Protein AF-A0A9D9CSG8-F1 (afdb_monomer)

Structure (mmCIF, N/CA/C/O backbone):
data_AF-A0A9D9CSG8-F1
#
_entry.id   AF-A0A9D9CSG8-F1
#
loop_
_atom_site.group_PDB
_atom_site.id
_atom_site.type_symbol
_atom_site.label_atom_id
_atom_site.label_alt_id
_atom_site.label_comp_id
_atom_site.label_asym_id
_atom_site.label_entity_id
_atom_site.label_seq_id
_atom_site.pdbx_PDB_ins_code
_atom_site.Cartn_x
_atom_site.Cartn_y
_atom_site.Cartn_z
_atom_site.occupancy
_atom_site.B_iso_or_equiv
_atom_site.auth_seq_id
_atom_site.auth_comp_id
_atom_site.auth_asym_id
_atom_site.auth_atom_id
_atom_site.pdbx_PDB_model_num
ATOM 1 N N . MET A 1 1 ? 25.523 4.604 -28.779 1.00 65.81 1 MET A N 1
ATOM 2 C CA . MET A 1 1 ? 24.764 3.935 -27.704 1.00 65.81 1 MET A CA 1
ATOM 3 C C . MET A 1 1 ? 23.503 3.393 -28.341 1.00 65.81 1 MET A C 1
ATOM 5 O O . MET A 1 1 ? 22.864 4.147 -29.063 1.00 65.81 1 MET A O 1
ATOM 9 N N . GLU A 1 2 ? 23.207 2.108 -28.175 1.00 83.31 2 GLU A N 1
ATOM 10 C CA . GLU A 1 2 ? 21.957 1.540 -28.688 1.00 83.31 2 GLU A CA 1
ATOM 11 C C . GLU A 1 2 ? 20.793 1.994 -27.790 1.00 83.31 2 GLU A C 1
ATOM 13 O O . GLU A 1 2 ? 20.916 2.007 -26.557 1.00 83.31 2 GLU A O 1
ATOM 18 N N . ILE A 1 3 ? 19.709 2.460 -28.412 1.00 90.00 3 ILE A N 1
ATOM 19 C CA . ILE A 1 3 ? 18.528 3.003 -27.732 1.00 90.00 3 ILE A CA 1
ATOM 20 C C . ILE A 1 3 ? 17.426 1.951 -27.814 1.00 90.00 3 ILE A C 1
ATOM 22 O O . ILE A 1 3 ? 17.096 1.484 -28.901 1.00 90.00 3 ILE A O 1
ATOM 26 N N . TYR A 1 4 ? 16.847 1.614 -26.667 1.00 94.94 4 TYR A N 1
ATOM 27 C CA . TYR A 1 4 ? 15.753 0.659 -26.525 1.00 94.94 4 TYR A CA 1
ATOM 28 C C . TYR A 1 4 ? 14.528 1.413 -25.998 1.00 94.94 4 TYR A C 1
ATOM 30 O O . TYR A 1 4 ? 14.290 1.430 -24.786 1.00 94.94 4 TYR A O 1
ATOM 38 N N . PRO A 1 5 ? 13.793 2.123 -26.872 1.00 94.12 5 PRO A N 1
ATOM 39 C CA . PRO A 1 5 ? 12.653 2.917 -26.440 1.00 94.12 5 PRO A CA 1
ATOM 40 C C . PRO A 1 5 ? 11.574 2.029 -25.812 1.00 94.12 5 PRO A C 1
ATOM 42 O O . PRO A 1 5 ? 11.494 0.826 -26.072 1.00 94.12 5 PRO A O 1
ATOM 45 N N . LEU A 1 6 ? 10.739 2.640 -24.973 1.00 95.38 6 LEU A N 1
ATOM 46 C CA . LEU A 1 6 ? 9.557 1.980 -24.438 1.00 95.38 6 LEU A CA 1
ATOM 47 C C . LEU A 1 6 ? 8.586 1.649 -25.579 1.00 95.38 6 LEU A C 1
ATOM 49 O O . LEU A 1 6 ? 8.163 2.540 -26.312 1.00 95.38 6 LEU A O 1
ATOM 53 N N . ASP A 1 7 ? 8.205 0.383 -25.670 1.00 95.31 7 ASP A N 1
ATOM 54 C CA . ASP A 1 7 ? 7.146 -0.122 -26.530 1.00 95.31 7 ASP A CA 1
ATOM 55 C C . ASP A 1 7 ? 5.960 -0.522 -25.647 1.00 95.31 7 ASP A C 1
ATOM 57 O O . ASP A 1 7 ? 6.018 -1.504 -24.908 1.00 95.31 7 ASP A O 1
ATOM 61 N N . SER A 1 8 ? 4.877 0.253 -25.699 1.00 92.94 8 SER A N 1
ATOM 62 C CA . SER A 1 8 ? 3.701 0.008 -24.864 1.00 92.94 8 SER A CA 1
ATOM 63 C C . SER A 1 8 ? 2.933 -1.259 -25.236 1.00 92.94 8 SER A C 1
ATOM 65 O O . SER A 1 8 ? 2.087 -1.676 -24.450 1.00 92.94 8 SER A O 1
ATOM 67 N N . GLU A 1 9 ? 3.177 -1.856 -26.406 1.00 93.38 9 GLU A N 1
ATOM 68 C CA . GLU A 1 9 ? 2.514 -3.085 -26.865 1.00 93.38 9 GLU A CA 1
ATOM 69 C C . GLU A 1 9 ? 3.319 -4.347 -26.518 1.00 93.38 9 GLU A C 1
ATOM 71 O O . GLU A 1 9 ? 2.770 -5.451 -26.489 1.00 93.38 9 GLU A O 1
ATOM 76 N N . LYS A 1 10 ? 4.607 -4.192 -26.191 1.00 96.12 10 LYS A N 1
ATOM 77 C CA . LYS A 1 10 ? 5.493 -5.291 -25.808 1.00 96.12 10 LYS A CA 1
ATOM 78 C C . LYS A 1 10 ? 5.303 -5.700 -24.347 1.00 96.12 10 LYS A C 1
ATOM 80 O O . LYS A 1 10 ? 5.313 -4.871 -23.440 1.00 96.12 10 LYS A O 1
ATOM 85 N N . ILE A 1 11 ? 5.265 -7.012 -24.107 1.00 97.56 11 ILE A N 1
ATOM 86 C CA . ILE A 1 11 ? 5.456 -7.595 -22.773 1.00 97.56 11 ILE A CA 1
ATOM 87 C C . ILE A 1 11 ? 6.960 -7.731 -22.514 1.00 97.56 11 ILE A C 1
ATOM 89 O O . ILE A 1 11 ? 7.649 -8.462 -23.225 1.00 97.56 11 ILE A O 1
ATOM 93 N N . TYR A 1 12 ? 7.463 -7.019 -21.508 1.00 97.94 12 TYR A N 1
ATOM 94 C CA . TYR A 1 12 ? 8.873 -7.031 -21.127 1.00 97.94 12 TYR A CA 1
ATOM 95 C C . TYR A 1 12 ? 9.205 -8.142 -20.119 1.00 97.94 12 TYR A C 1
ATOM 97 O O . TYR A 1 12 ? 8.520 -8.317 -19.107 1.00 97.94 12 TYR A O 1
ATOM 105 N N . PHE A 1 13 ? 10.321 -8.825 -20.358 1.00 98.06 13 PHE A N 1
ATOM 106 C CA . PHE A 1 13 ? 10.911 -9.869 -19.521 1.00 98.06 13 PHE A CA 1
ATOM 107 C C . PHE A 1 13 ? 12.195 -9.384 -18.838 1.00 98.06 13 PHE A C 1
ATOM 109 O O . PHE A 1 13 ? 12.720 -8.305 -19.116 1.00 98.06 13 PHE A O 1
ATOM 116 N N . SER A 1 14 ? 12.745 -10.202 -17.941 1.00 96.00 14 SER A N 1
ATOM 117 C CA . SER A 1 14 ? 13.889 -9.848 -17.089 1.00 96.00 14 SER A CA 1
ATOM 118 C C . SER A 1 14 ? 15.120 -9.322 -17.836 1.00 96.00 14 SER A C 1
ATOM 120 O O . SER A 1 14 ? 15.834 -8.439 -17.338 1.00 96.00 14 SER A O 1
ATOM 122 N N . SER A 1 15 ? 15.398 -9.909 -19.002 1.00 96.88 15 SER A N 1
ATOM 123 C CA . SER A 1 15 ? 16.569 -9.631 -19.835 1.00 96.88 15 SER A CA 1
ATOM 124 C C . SER A 1 15 ? 16.344 -8.547 -20.883 1.00 96.88 15 SER A C 1
ATOM 126 O O . SER A 1 15 ? 17.313 -8.155 -21.531 1.00 96.88 15 SER A O 1
ATOM 128 N N . ASP A 1 16 ? 15.106 -8.083 -21.065 1.00 97.56 16 ASP A N 1
ATOM 129 C CA . ASP A 1 16 ? 14.811 -7.035 -22.033 1.00 97.56 16 ASP A CA 1
ATOM 130 C C . ASP A 1 16 ? 15.479 -5.721 -21.639 1.00 97.56 16 ASP A C 1
ATOM 132 O O . ASP A 1 16 ? 15.561 -5.372 -20.460 1.00 97.56 16 ASP A O 1
ATOM 136 N N . MET A 1 17 ? 15.945 -4.988 -22.645 1.00 97.50 17 MET A N 1
ATOM 137 C CA . MET A 1 17 ? 16.536 -3.668 -22.472 1.00 97.50 17 MET A CA 1
ATOM 138 C C . MET A 1 17 ? 15.454 -2.593 -22.523 1.00 97.50 17 MET A C 1
ATOM 140 O O . MET A 1 17 ? 14.528 -2.666 -23.332 1.00 97.50 17 MET A O 1
ATOM 144 N N . LEU A 1 18 ? 15.599 -1.580 -21.675 1.00 97.25 18 LEU A N 1
ATOM 145 C CA . LEU A 1 18 ? 14.735 -0.409 -21.651 1.00 97.25 18 LEU A CA 1
ATOM 146 C C . LEU A 1 18 ? 15.585 0.839 -21.422 1.00 97.25 18 LEU A C 1
ATOM 148 O O . LEU A 1 18 ? 16.416 0.874 -20.508 1.00 97.25 18 LEU A O 1
ATOM 152 N N . THR A 1 19 ? 15.362 1.861 -22.242 1.00 96.75 19 THR A N 1
ATOM 153 C CA . THR A 1 19 ? 15.977 3.179 -22.105 1.00 96.75 19 THR A CA 1
ATOM 154 C C . THR A 1 19 ? 15.021 4.130 -21.399 1.00 96.75 19 THR A C 1
ATOM 156 O O . THR A 1 19 ? 13.906 4.340 -21.873 1.00 96.75 19 THR A O 1
ATOM 159 N N . LEU A 1 20 ? 15.456 4.723 -20.284 1.00 95.38 20 LEU A N 1
ATOM 160 C CA . LEU A 1 20 ? 14.708 5.747 -19.549 1.00 95.38 20 LEU A CA 1
ATOM 161 C C . LEU A 1 20 ? 15.603 6.948 -19.242 1.00 95.38 20 LEU A C 1
ATOM 163 O O . LEU A 1 20 ? 16.789 6.794 -18.943 1.00 95.38 20 LEU A O 1
ATOM 167 N N . ASP A 1 21 ? 15.009 8.139 -19.251 1.00 93.25 21 ASP A N 1
ATOM 168 C CA . ASP A 1 21 ? 15.693 9.371 -18.854 1.00 93.25 21 ASP A CA 1
ATOM 169 C C . ASP A 1 21 ? 15.843 9.455 -17.340 1.00 93.25 21 ASP A C 1
ATOM 171 O O . ASP A 1 21 ? 14.866 9.282 -16.610 1.00 93.25 21 ASP A O 1
ATOM 175 N N . THR A 1 22 ? 17.052 9.742 -16.872 1.00 89.62 22 THR A N 1
ATOM 176 C CA . THR A 1 22 ? 17.403 9.921 -15.458 1.00 89.62 22 THR A CA 1
ATOM 177 C C . THR A 1 22 ? 18.067 11.282 -15.241 1.00 89.62 22 THR A C 1
ATOM 179 O O . THR A 1 22 ? 18.313 12.013 -16.198 1.00 89.62 22 THR A O 1
ATOM 182 N N . GLU A 1 23 ? 18.394 11.619 -13.992 1.00 88.31 23 GLU A N 1
ATOM 183 C CA . GLU A 1 23 ? 19.151 12.840 -13.668 1.00 88.31 23 GLU A CA 1
ATOM 184 C C . GLU A 1 23 ? 20.538 12.881 -14.338 1.00 88.31 23 GLU A C 1
ATOM 186 O O . GLU A 1 23 ? 21.048 13.955 -14.643 1.00 88.31 23 GLU A O 1
ATOM 191 N N . GLU A 1 24 ? 21.120 11.715 -14.634 1.00 87.81 24 GLU A N 1
ATOM 192 C CA . GLU A 1 24 ? 22.418 11.558 -15.306 1.00 87.81 24 GLU A CA 1
ATOM 193 C C . GLU A 1 24 ? 22.290 11.509 -16.845 1.00 87.81 24 GLU A C 1
ATOM 195 O O . GLU A 1 24 ? 23.280 11.322 -17.553 1.00 87.81 24 GLU A O 1
ATOM 200 N N . GLY A 1 25 ? 21.072 11.670 -17.376 1.00 90.44 25 GLY A N 1
ATOM 201 C CA . GLY A 1 25 ? 20.735 11.522 -18.793 1.00 90.44 25 GLY A CA 1
ATOM 202 C C . GLY A 1 25 ? 20.032 10.199 -19.115 1.00 90.44 25 GLY A C 1
ATOM 203 O O . GLY A 1 25 ? 19.570 9.479 -18.224 1.00 90.44 25 GLY A O 1
ATOM 204 N N . SER A 1 26 ? 19.903 9.891 -20.407 1.00 93.38 26 SER A N 1
ATOM 205 C CA . SER A 1 26 ? 19.248 8.671 -20.890 1.00 93.38 26 SER A CA 1
ATOM 206 C C . SER A 1 26 ? 20.112 7.441 -20.622 1.00 93.38 26 SER A C 1
ATOM 208 O O . SER A 1 26 ? 21.238 7.330 -21.108 1.00 93.38 26 SER A O 1
ATOM 210 N N . ILE A 1 27 ? 19.566 6.491 -19.868 1.00 94.81 27 ILE A N 1
ATOM 211 C CA . ILE A 1 27 ? 20.247 5.250 -19.504 1.00 94.81 27 ILE A CA 1
ATOM 212 C C . ILE A 1 27 ? 19.509 4.076 -20.134 1.00 94.81 27 ILE A C 1
ATOM 214 O O . ILE A 1 27 ? 18.296 3.966 -19.996 1.00 94.81 27 ILE A O 1
ATOM 218 N N . SER A 1 28 ? 20.252 3.177 -20.779 1.00 95.94 28 SER A N 1
ATOM 219 C CA . SER A 1 28 ? 19.762 1.887 -21.275 1.00 95.94 28 SER A CA 1
ATOM 220 C C . SER A 1 28 ? 20.244 0.771 -20.353 1.00 95.94 28 SER A C 1
ATOM 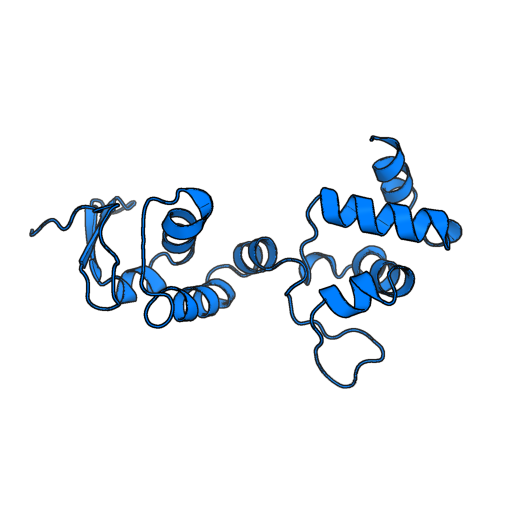222 O O . SER A 1 28 ? 21.450 0.553 -20.246 1.00 95.94 28 SER A O 1
ATOM 224 N N . CYS A 1 29 ? 19.335 0.036 -19.715 1.00 96.06 29 CYS A N 1
ATOM 225 C CA . CYS A 1 29 ? 19.692 -1.165 -18.955 1.00 96.06 29 CYS A CA 1
ATOM 226 C C . CYS A 1 29 ? 18.591 -2.226 -18.986 1.00 96.06 29 CYS A C 1
ATOM 228 O O . CYS A 1 29 ? 17.473 -1.969 -19.441 1.00 96.06 29 CYS A O 1
ATOM 230 N N . LYS A 1 30 ? 18.918 -3.434 -18.511 1.00 97.56 30 LYS A N 1
ATOM 231 C CA . LYS A 1 30 ? 17.950 -4.531 -18.416 1.00 97.56 30 LYS A CA 1
ATOM 232 C C . LYS A 1 30 ? 16.825 -4.182 -17.449 1.00 97.56 30 LYS A C 1
ATOM 234 O O . LYS A 1 30 ? 17.048 -3.492 -16.453 1.00 97.56 30 LYS A O 1
ATOM 239 N N . ILE A 1 31 ? 15.638 -4.741 -17.665 1.00 97.50 31 ILE A N 1
ATOM 240 C CA . ILE A 1 31 ? 14.511 -4.605 -16.732 1.00 97.50 31 ILE A CA 1
ATOM 241 C C . ILE A 1 31 ? 14.913 -5.011 -15.311 1.00 97.50 31 ILE A C 1
ATOM 243 O O . ILE A 1 31 ? 14.645 -4.281 -14.361 1.00 97.50 31 ILE A O 1
ATOM 247 N N . THR A 1 32 ? 15.630 -6.124 -15.149 1.00 96.19 32 THR A N 1
ATOM 248 C CA . THR A 1 32 ? 16.140 -6.572 -13.838 1.00 96.19 32 THR A CA 1
ATOM 249 C C . THR A 1 32 ? 17.020 -5.546 -13.122 1.00 96.19 32 THR A C 1
ATOM 251 O O . THR A 1 32 ? 16.951 -5.445 -11.891 1.00 96.19 32 THR A O 1
ATOM 254 N N . GLU A 1 33 ? 17.811 -4.776 -13.870 1.00 96.50 33 GLU A N 1
ATOM 255 C CA . GLU A 1 33 ? 18.648 -3.690 -13.353 1.00 96.50 33 GLU A CA 1
ATOM 256 C C . GLU A 1 33 ? 17.794 -2.476 -12.978 1.00 96.50 33 GLU A C 1
ATOM 258 O O . GLU A 1 33 ? 17.973 -1.912 -11.897 1.00 96.50 33 GLU A O 1
ATOM 263 N N . TRP A 1 34 ? 16.783 -2.143 -13.786 1.00 96.62 34 TRP A N 1
ATOM 264 C CA . TRP A 1 34 ? 15.799 -1.116 -13.440 1.00 96.62 34 TRP A CA 1
ATOM 265 C C . TRP A 1 34 ? 15.054 -1.419 -12.139 1.00 96.62 34 TRP A C 1
ATOM 267 O O . TRP A 1 34 ? 14.842 -0.511 -11.337 1.00 96.62 34 TRP A O 1
ATOM 277 N N . LEU A 1 35 ? 14.735 -2.691 -11.867 1.00 95.50 35 LEU A N 1
ATOM 278 C CA . LEU A 1 35 ? 14.119 -3.082 -10.595 1.00 95.50 35 LEU A CA 1
ATOM 279 C C . LEU A 1 35 ? 15.020 -2.793 -9.380 1.00 95.50 35 LEU A C 1
ATOM 281 O O . LEU A 1 35 ? 14.520 -2.768 -8.260 1.00 95.50 35 LEU A O 1
ATOM 285 N N . GLN A 1 36 ? 16.338 -2.662 -9.560 1.00 93.94 36 GLN A N 1
ATOM 28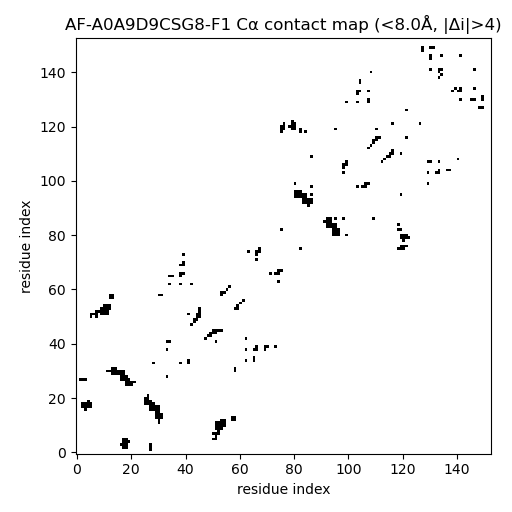6 C CA . GLN A 1 36 ? 17.265 -2.278 -8.485 1.00 93.94 36 GLN A CA 1
ATOM 287 C C . GLN A 1 36 ? 17.479 -0.767 -8.434 1.00 93.94 36 GLN A C 1
ATOM 289 O O . GLN A 1 36 ? 17.562 -0.203 -7.348 1.00 93.94 36 GLN A O 1
ATOM 294 N N . ARG A 1 37 ? 17.585 -0.133 -9.605 1.00 93.94 37 ARG A N 1
ATOM 295 C CA . ARG A 1 37 ? 17.904 1.288 -9.741 1.00 93.94 37 ARG A CA 1
ATOM 296 C C . ARG A 1 37 ? 16.737 2.185 -9.336 1.00 93.94 37 ARG A C 1
ATOM 298 O O . ARG A 1 37 ? 16.939 3.122 -8.577 1.00 93.94 37 ARG A O 1
ATOM 305 N N . ASP A 1 38 ? 15.536 1.903 -9.840 1.00 94.56 38 ASP A N 1
ATOM 306 C CA . ASP A 1 38 ? 14.347 2.728 -9.600 1.00 94.56 38 ASP A CA 1
ATOM 307 C C . ASP A 1 38 ? 13.055 1.883 -9.618 1.00 94.56 38 ASP A C 1
ATOM 309 O O . ASP A 1 38 ? 12.221 1.983 -10.526 1.00 94.56 38 ASP A O 1
ATOM 313 N N . PRO A 1 39 ? 12.862 1.004 -8.617 1.00 96.19 39 PRO A N 1
ATOM 314 C CA . PRO A 1 39 ? 11.687 0.138 -8.565 1.00 96.19 39 PRO A CA 1
ATOM 315 C C . PRO A 1 39 ? 10.374 0.927 -8.466 1.00 96.19 39 PRO A C 1
ATOM 317 O O . PRO A 1 39 ? 9.350 0.492 -8.995 1.00 96.19 39 PRO A O 1
ATOM 320 N N . VAL A 1 40 ? 10.375 2.098 -7.817 1.00 96.56 40 VAL A N 1
ATOM 321 C CA . VAL A 1 40 ? 9.163 2.915 -7.660 1.00 96.56 40 VAL A CA 1
ATOM 322 C C . VAL A 1 40 ? 8.692 3.445 -9.010 1.00 96.56 40 VAL A C 1
ATOM 324 O O . VAL A 1 40 ? 7.498 3.347 -9.305 1.00 96.56 40 VAL A O 1
ATOM 327 N N . ARG A 1 41 ? 9.596 3.964 -9.850 1.00 95.81 41 ARG A N 1
ATOM 328 C CA . ARG A 1 41 ? 9.240 4.401 -11.204 1.00 95.81 41 ARG A CA 1
ATOM 329 C C . ARG A 1 41 ? 8.715 3.254 -12.048 1.00 95.81 41 ARG A C 1
ATOM 331 O O . ARG A 1 41 ? 7.649 3.406 -12.634 1.00 95.81 41 ARG A O 1
ATOM 338 N N . ILE A 1 42 ? 9.384 2.100 -12.046 1.00 97.25 42 ILE A N 1
ATOM 339 C CA . ILE A 1 42 ? 8.913 0.933 -12.808 1.00 97.25 42 ILE A CA 1
ATOM 340 C C . ILE A 1 42 ? 7.505 0.527 -12.365 1.00 97.25 42 ILE A C 1
ATOM 342 O O . ILE A 1 42 ? 6.621 0.336 -13.198 1.00 97.25 42 ILE A O 1
ATOM 346 N N . HIS A 1 43 ? 7.239 0.482 -11.058 1.00 97.44 43 HIS A N 1
ATOM 347 C CA . HIS A 1 43 ? 5.898 0.173 -10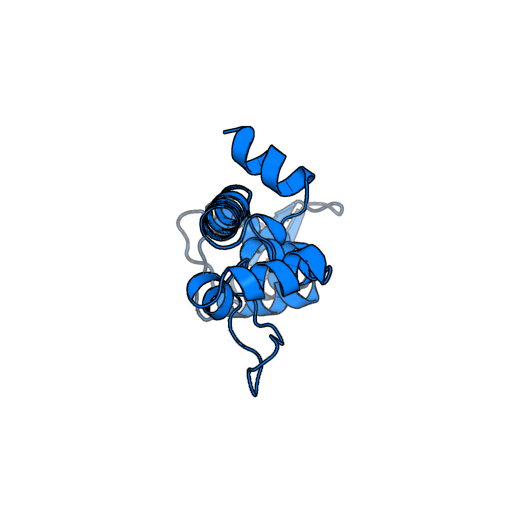.566 1.00 97.44 43 HIS A CA 1
ATOM 348 C C . HIS A 1 43 ? 4.857 1.227 -10.983 1.00 97.44 43 HIS A C 1
ATOM 350 O O . HIS A 1 43 ? 3.731 0.871 -11.338 1.00 97.44 43 HIS A O 1
ATOM 356 N N . ARG A 1 44 ? 5.204 2.524 -10.978 1.00 96.50 44 ARG A N 1
ATOM 357 C CA . ARG A 1 44 ? 4.312 3.594 -11.468 1.00 96.50 44 ARG A CA 1
ATOM 358 C C . ARG A 1 44 ? 4.014 3.451 -12.958 1.00 96.50 44 ARG A C 1
ATOM 360 O O . ARG A 1 44 ? 2.840 3.538 -13.319 1.00 96.50 44 ARG A O 1
ATOM 367 N N . MET A 1 45 ? 5.027 3.167 -13.775 1.00 97.38 45 MET A N 1
ATOM 368 C CA . MET A 1 45 ? 4.879 2.940 -15.214 1.00 97.38 45 MET A CA 1
ATOM 369 C C . MET A 1 45 ? 3.915 1.783 -15.512 1.00 97.38 45 MET A C 1
ATOM 371 O O . MET A 1 45 ? 3.081 1.894 -16.409 1.00 97.38 45 MET A O 1
ATOM 375 N N . ILE A 1 46 ? 3.973 0.709 -14.715 1.00 96.69 46 ILE A N 1
ATOM 376 C CA . ILE A 1 46 ? 3.091 -0.462 -14.848 1.00 96.69 46 ILE A CA 1
ATOM 377 C C . ILE A 1 46 ? 1.666 -0.154 -14.365 1.00 96.69 46 ILE A C 1
ATOM 379 O O . ILE A 1 46 ? 0.695 -0.365 -15.086 1.00 96.69 46 ILE A O 1
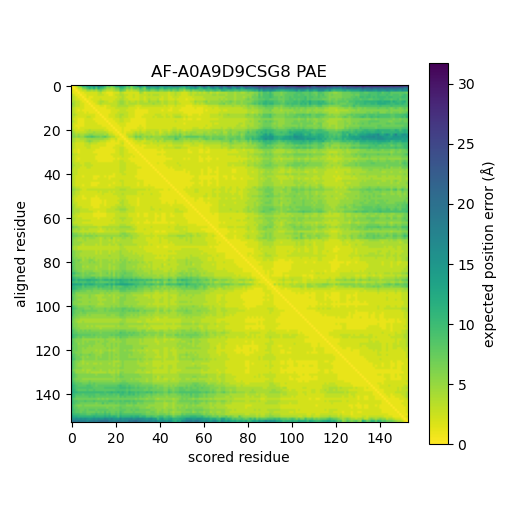ATOM 383 N N . VAL A 1 47 ? 1.513 0.334 -13.129 1.00 95.00 47 VAL A N 1
ATOM 384 C CA . VAL A 1 47 ? 0.202 0.366 -12.449 1.00 95.00 47 VAL A CA 1
ATOM 385 C C . VAL A 1 47 ? -0.542 1.683 -12.645 1.00 95.00 47 VAL A C 1
ATOM 387 O O . VAL A 1 47 ? -1.762 1.686 -12.824 1.00 95.00 47 VAL A O 1
ATOM 390 N N . LYS A 1 48 ? 0.167 2.813 -12.562 1.00 93.12 48 LYS A N 1
ATOM 391 C CA . LYS A 1 48 ? -0.444 4.148 -12.572 1.00 93.12 48 LYS A CA 1
ATOM 392 C C . LYS A 1 48 ? -0.541 4.706 -13.986 1.00 93.12 48 LYS A C 1
ATOM 394 O O . LYS A 1 48 ? -1.600 5.183 -14.374 1.00 93.12 48 LYS A O 1
ATOM 399 N N . GLU A 1 49 ? 0.566 4.667 -14.714 1.00 95.62 49 GLU A N 1
ATOM 400 C CA . GLU A 1 49 ? 0.680 5.233 -16.061 1.00 95.62 49 GLU A CA 1
ATOM 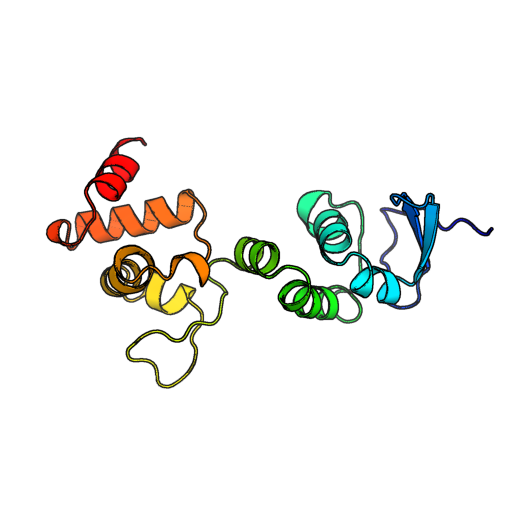401 C C . GLU A 1 49 ? 0.220 4.234 -17.126 1.00 95.62 49 GLU A C 1
ATOM 403 O O . GLU A 1 49 ? -0.292 4.651 -18.157 1.00 95.62 49 GLU A O 1
ATOM 408 N N . LYS A 1 50 ? 0.324 2.927 -16.841 1.00 94.56 50 LYS A N 1
ATOM 409 C CA . LYS A 1 50 ? -0.069 1.827 -17.737 1.00 94.56 50 LYS A CA 1
ATOM 410 C C . LYS A 1 50 ? 0.636 1.880 -19.097 1.00 94.56 50 LYS A C 1
ATOM 412 O O . LYS A 1 50 ? 0.041 1.564 -20.121 1.00 94.56 50 LYS A O 1
ATOM 417 N N . VAL A 1 51 ? 1.903 2.285 -19.087 1.00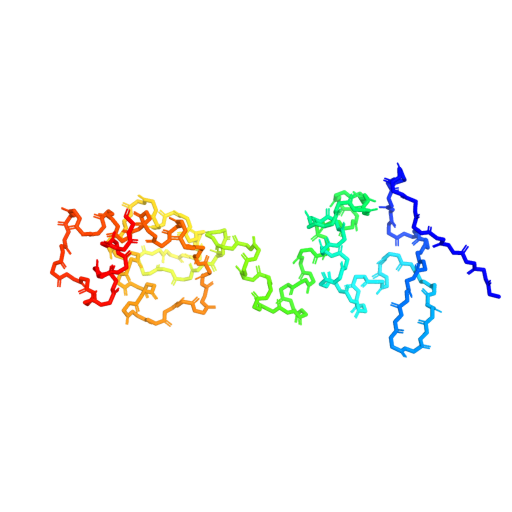 96.50 51 VAL A N 1
ATOM 418 C CA . VAL A 1 51 ? 2.742 2.421 -20.290 1.00 96.50 51 VAL A CA 1
ATOM 419 C C . VAL A 1 51 ? 3.749 1.283 -20.441 1.00 96.50 51 VAL A C 1
ATOM 421 O O . VAL A 1 51 ? 4.307 1.106 -21.515 1.00 96.50 51 VAL A O 1
ATOM 424 N N . LEU A 1 52 ? 3.986 0.514 -19.375 1.00 97.25 52 LEU A N 1
ATOM 425 C CA . LEU A 1 52 ? 4.922 -0.606 -19.360 1.00 97.25 52 LEU A CA 1
ATOM 426 C C . LEU A 1 52 ? 4.175 -1.898 -19.026 1.00 97.25 52 LEU A C 1
ATOM 428 O O . LEU A 1 52 ? 3.645 -2.042 -17.923 1.00 97.25 52 LEU A O 1
ATOM 432 N N . GLN A 1 53 ? 4.162 -2.841 -19.966 1.00 97.56 53 GLN A N 1
ATOM 433 C CA . GLN A 1 53 ? 3.645 -4.189 -19.745 1.00 97.56 53 GLN A CA 1
ATOM 434 C C . GLN A 1 53 ? 4.812 -5.128 -19.446 1.00 97.56 53 GLN A C 1
ATOM 436 O O . GLN A 1 53 ? 5.836 -5.086 -20.122 1.00 97.56 53 GLN A O 1
ATOM 441 N N . VAL A 1 54 ? 4.686 -5.970 -18.423 1.00 97.50 54 VAL A N 1
ATOM 442 C CA . VAL A 1 54 ? 5.767 -6.870 -18.001 1.00 97.50 54 VAL A CA 1
ATOM 443 C C . VAL A 1 54 ? 5.233 -8.254 -17.695 1.00 97.50 54 VAL A C 1
ATOM 445 O O . VAL A 1 54 ? 4.066 -8.406 -17.324 1.00 97.50 54 VAL A O 1
ATOM 448 N N . ASP A 1 55 ? 6.107 -9.249 -17.780 1.00 97.81 55 ASP A N 1
ATOM 449 C CA . ASP A 1 55 ? 5.780 -10.584 -17.305 1.00 97.81 55 ASP A CA 1
ATOM 450 C C . ASP A 1 55 ? 5.532 -10.585 -15.776 1.00 97.81 55 ASP A C 1
ATOM 452 O O . ASP A 1 55 ? 6.361 -10.080 -14.998 1.00 97.81 55 ASP A O 1
ATOM 456 N N . PRO A 1 56 ? 4.401 -11.144 -15.300 1.00 94.75 56 PRO A N 1
ATOM 457 C CA . PRO A 1 56 ? 4.078 -11.146 -13.880 1.00 94.75 56 PRO A CA 1
ATOM 458 C C . PRO A 1 56 ? 5.064 -11.926 -13.003 1.00 94.75 56 PRO A C 1
ATOM 460 O O . PRO A 1 56 ? 5.363 -11.497 -11.884 1.00 94.75 56 PRO A O 1
ATOM 463 N N . MET A 1 57 ? 5.550 -13.077 -13.473 1.00 94.38 57 MET A N 1
ATOM 464 C CA . MET A 1 57 ? 6.376 -13.982 -12.671 1.00 94.38 57 MET A CA 1
ATOM 465 C C . MET A 1 57 ? 7.826 -13.515 -12.626 1.00 94.38 57 MET A C 1
ATOM 467 O O . MET A 1 57 ? 8.430 -13.490 -11.553 1.00 94.38 57 MET A O 1
ATOM 471 N N . GLU A 1 58 ? 8.362 -13.117 -13.772 1.00 95.50 58 GLU A N 1
ATOM 472 C CA . GLU A 1 58 ? 9.748 -12.702 -13.929 1.00 95.50 58 GLU A CA 1
ATOM 473 C C . GLU A 1 58 ? 10.021 -11.282 -13.432 1.00 95.50 58 GLU A C 1
ATOM 475 O O . GLU A 1 58 ? 11.099 -11.008 -12.902 1.00 95.50 58 GLU A O 1
ATOM 480 N N . VAL A 1 59 ? 9.059 -10.369 -13.592 1.00 96.69 59 VAL A N 1
ATOM 481 C CA . VAL A 1 59 ? 9.297 -8.940 -13.358 1.00 96.69 59 VAL A CA 1
ATOM 482 C C . VAL A 1 59 ? 8.406 -8.392 -12.252 1.00 96.69 59 VAL A C 1
ATOM 484 O O . VAL A 1 59 ? 8.922 -7.849 -11.270 1.00 96.69 59 VAL A O 1
ATOM 487 N N . PHE A 1 60 ? 7.081 -8.534 -12.363 1.00 95.88 60 PHE A N 1
ATOM 488 C CA . PHE A 1 60 ? 6.162 -7.862 -11.436 1.00 95.88 60 PHE A CA 1
ATOM 489 C C . PHE A 1 60 ? 6.277 -8.383 -9.995 1.00 95.88 60 PHE A C 1
ATOM 491 O O . PHE A 1 60 ? 6.413 -7.596 -9.056 1.00 95.88 60 PHE A O 1
ATOM 498 N N . ASN A 1 61 ? 6.284 -9.702 -9.792 1.00 93.69 61 ASN A N 1
ATOM 499 C CA . ASN A 1 61 ? 6.381 -10.292 -8.453 1.00 93.69 61 ASN A CA 1
ATOM 500 C C . ASN A 1 61 ? 7.722 -9.961 -7.754 1.00 93.69 61 ASN A C 1
ATOM 502 O O . ASN A 1 61 ? 7.708 -9.527 -6.590 1.00 93.69 61 ASN A O 1
ATOM 506 N N . PRO A 1 62 ? 8.888 -10.074 -8.426 1.00 94.75 62 PRO A N 1
ATOM 507 C CA . PRO A 1 62 ? 10.152 -9.596 -7.868 1.00 94.75 62 PRO A CA 1
ATOM 508 C C . PRO A 1 62 ? 10.164 -8.092 -7.582 1.00 94.75 62 PRO A C 1
ATOM 510 O O . PRO A 1 62 ? 10.713 -7.675 -6.559 1.00 94.75 62 PRO A O 1
ATOM 513 N N . LEU A 1 63 ? 9.538 -7.277 -8.439 1.00 95.94 63 LEU A N 1
ATOM 514 C CA . LEU A 1 63 ? 9.411 -5.836 -8.229 1.00 95.94 63 LEU A CA 1
ATOM 515 C C . LEU A 1 63 ? 8.664 -5.517 -6.928 1.00 95.94 63 LEU A C 1
ATOM 517 O O . LEU A 1 63 ? 9.173 -4.746 -6.116 1.00 95.94 63 LEU A O 1
ATOM 521 N N . VAL A 1 64 ? 7.511 -6.146 -6.674 1.00 92.06 64 VAL A N 1
ATOM 522 C CA . VAL A 1 64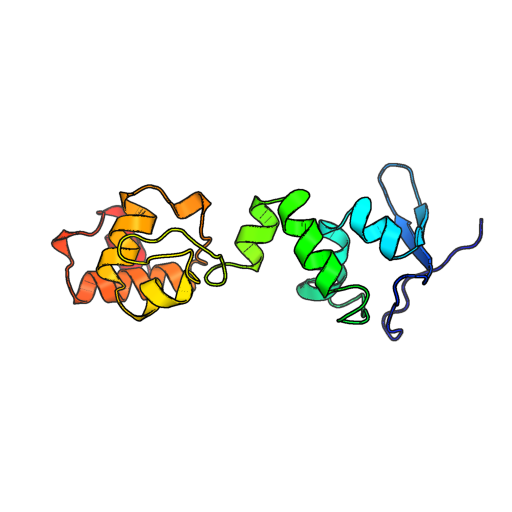 ? 6.745 -5.941 -5.427 1.00 92.06 64 VAL A CA 1
ATOM 523 C C . VAL A 1 64 ? 7.599 -6.244 -4.189 1.00 92.06 64 VAL A C 1
ATOM 525 O O . VAL A 1 64 ? 7.585 -5.490 -3.213 1.00 92.06 64 VAL A O 1
ATOM 528 N N . SER A 1 65 ? 8.417 -7.297 -4.250 1.00 88.75 65 SER A N 1
ATOM 529 C CA . SER A 1 65 ? 9.341 -7.677 -3.169 1.00 88.75 65 SER A CA 1
ATOM 530 C C . SER A 1 65 ? 10.485 -6.674 -2.960 1.00 88.75 65 SER A C 1
ATOM 532 O O . SER A 1 65 ? 11.032 -6.556 -1.858 1.00 88.75 65 SER A O 1
ATOM 534 N N . LYS A 1 66 ? 10.875 -5.957 -4.017 1.00 93.50 66 LYS A N 1
ATOM 535 C CA . LYS A 1 66 ? 11.913 -4.919 -3.993 1.00 93.50 66 LYS A CA 1
ATOM 536 C C . LYS A 1 66 ? 11.379 -3.579 -3.498 1.00 93.50 66 LYS A C 1
ATOM 538 O O . LYS A 1 66 ? 12.068 -2.924 -2.719 1.00 93.50 66 LYS A O 1
ATOM 543 N N . LEU A 1 67 ? 10.135 -3.226 -3.831 1.00 95.00 67 LEU A N 1
ATOM 544 C CA . LEU A 1 67 ? 9.472 -2.012 -3.335 1.00 95.00 67 LEU A CA 1
ATOM 545 C C . LEU A 1 67 ? 9.474 -1.938 -1.808 1.00 95.00 67 LEU A C 1
ATOM 547 O O . LEU A 1 67 ? 9.805 -0.893 -1.261 1.00 95.00 67 LEU A O 1
ATOM 551 N N . ARG A 1 68 ? 9.199 -3.056 -1.117 1.00 90.62 68 ARG A N 1
ATOM 552 C CA . ARG A 1 68 ? 9.222 -3.110 0.358 1.00 90.62 68 ARG A CA 1
ATOM 553 C C . ARG A 1 68 ? 10.556 -2.644 0.956 1.00 90.62 68 ARG A C 1
ATOM 555 O O . ARG A 1 68 ? 10.553 -2.092 2.052 1.00 90.62 68 ARG A O 1
ATOM 562 N N . ARG A 1 69 ? 11.676 -2.895 0.267 1.00 89.62 69 ARG A N 1
ATOM 563 C CA . ARG A 1 69 ? 13.033 -2.535 0.712 1.00 89.62 69 ARG A CA 1
ATOM 564 C C . ARG A 1 69 ? 13.465 -1.147 0.245 1.00 89.62 69 ARG A C 1
ATOM 566 O O . ARG A 1 69 ? 14.159 -0.469 0.989 1.00 89.62 69 ARG A O 1
ATOM 573 N N . ALA A 1 70 ? 13.078 -0.755 -0.966 1.00 92.31 70 ALA A N 1
ATOM 574 C CA . ALA A 1 70 ? 13.485 0.512 -1.564 1.00 92.31 70 ALA A CA 1
ATOM 575 C C . ALA A 1 70 ? 12.711 1.711 -0.996 1.00 92.31 70 ALA A C 1
ATOM 577 O O . ALA A 1 70 ? 13.311 2.724 -0.657 1.00 92.31 70 ALA A O 1
ATOM 578 N N . ASP A 1 71 ? 11.388 1.587 -0.869 1.00 93.75 71 ASP A N 1
ATOM 579 C CA . ASP A 1 71 ? 10.522 2.631 -0.321 1.00 93.75 71 ASP A CA 1
ATOM 580 C C . ASP A 1 71 ? 9.338 1.981 0.405 1.00 93.75 71 ASP A C 1
ATOM 582 O O . ASP A 1 71 ? 8.317 1.604 -0.185 1.00 93.75 71 ASP A O 1
ATOM 586 N N . TYR A 1 72 ? 9.491 1.839 1.722 1.00 91.62 72 TYR A N 1
ATOM 587 C CA . TYR A 1 72 ? 8.473 1.225 2.563 1.00 91.62 72 TYR A CA 1
ATOM 588 C C . TYR A 1 72 ? 7.170 2.038 2.600 1.00 91.62 72 TYR A C 1
ATOM 590 O O . TYR A 1 72 ? 6.095 1.438 2.664 1.00 91.62 72 TYR A O 1
ATOM 598 N N . ASP A 1 73 ? 7.220 3.376 2.534 1.00 94.38 73 ASP A N 1
ATOM 599 C CA . ASP A 1 73 ? 5.997 4.189 2.562 1.00 94.38 73 ASP A CA 1
ATOM 600 C C . ASP A 1 73 ? 5.199 4.007 1.270 1.00 94.38 73 ASP A C 1
ATOM 602 O O . ASP A 1 73 ? 3.984 3.790 1.319 1.00 94.38 73 ASP A O 1
ATOM 606 N N . TYR A 1 74 ? 5.877 4.008 0.119 1.00 94.94 74 TYR A N 1
ATOM 607 C CA . TYR A 1 74 ? 5.257 3.699 -1.164 1.00 94.94 74 TYR A CA 1
ATOM 608 C C . TYR A 1 74 ? 4.656 2.292 -1.166 1.00 94.94 74 TYR A C 1
ATOM 610 O O . TYR A 1 74 ? 3.468 2.135 -1.460 1.00 94.94 74 TYR A O 1
ATOM 618 N N . TYR A 1 75 ? 5.441 1.282 -0.768 1.00 94.88 75 TYR A N 1
ATOM 619 C CA . TYR A 1 75 ? 4.991 -0.108 -0.666 1.00 94.88 75 TYR A CA 1
ATOM 620 C C . TYR A 1 75 ? 3.748 -0.250 0.222 1.00 94.88 75 TYR A C 1
ATOM 622 O O . TYR A 1 75 ? 2.758 -0.874 -0.166 1.00 94.88 75 TYR A O 1
ATOM 630 N N . ARG A 1 76 ? 3.754 0.377 1.400 1.00 94.88 76 ARG A N 1
ATOM 631 C CA . ARG A 1 76 ? 2.625 0.354 2.332 1.00 94.88 76 ARG A CA 1
ATOM 632 C C . ARG A 1 76 ? 1.379 1.004 1.738 1.00 94.88 76 ARG A C 1
ATOM 634 O O . ARG A 1 76 ? 0.280 0.493 1.945 1.00 94.88 76 ARG A O 1
ATOM 641 N N . ARG A 1 77 ? 1.518 2.111 1.001 1.00 94.56 77 ARG A N 1
ATOM 642 C CA . ARG A 1 77 ? 0.383 2.801 0.361 1.00 94.56 77 ARG A CA 1
ATOM 643 C C . ARG A 1 77 ? -0.268 1.970 -0.733 1.00 94.56 77 ARG A C 1
ATOM 645 O O . ARG A 1 77 ? -1.495 1.939 -0.792 1.00 94.56 77 ARG A O 1
ATOM 652 N N . ILE A 1 78 ? 0.529 1.306 -1.570 1.00 93.44 78 ILE A N 1
ATOM 653 C CA . ILE A 1 78 ? -0.003 0.450 -2.641 1.00 93.44 78 ILE A CA 1
ATOM 654 C C . ILE A 1 78 ? -0.581 -0.862 -2.093 1.00 93.44 78 ILE A C 1
ATOM 656 O O . ILE A 1 78 ? -1.536 -1.388 -2.657 1.00 93.44 78 ILE A O 1
ATOM 660 N N . THR A 1 79 ? -0.040 -1.371 -0.981 1.00 94.12 79 THR A N 1
ATOM 661 C CA . THR A 1 79 ? -0.472 -2.640 -0.372 1.00 94.12 79 THR A CA 1
ATOM 662 C C . THR A 1 79 ? -1.707 -2.451 0.516 1.00 94.12 79 THR A C 1
ATOM 664 O O . THR A 1 79 ? -2.631 -3.267 0.498 1.00 94.12 79 THR A O 1
ATOM 667 N N . GLY A 1 80 ? -1.768 -1.353 1.273 1.00 96.19 80 GLY A N 1
ATOM 668 C CA . GLY A 1 80 ? -2.918 -0.976 2.091 1.00 96.19 80 GLY A CA 1
ATOM 669 C C . GLY A 1 80 ? -3.326 -2.063 3.088 1.00 96.19 80 GLY A C 1
ATOM 670 O O . GLY A 1 80 ? -2.514 -2.524 3.883 1.00 96.19 80 GLY A O 1
ATOM 671 N N . LEU A 1 81 ? -4.588 -2.496 3.037 1.00 97.50 81 LEU A N 1
ATOM 672 C CA . LEU A 1 81 ? -5.118 -3.546 3.918 1.00 97.50 81 LEU A CA 1
ATOM 673 C C . LEU A 1 81 ? -4.495 -4.933 3.698 1.00 97.50 81 LEU A C 1
ATOM 675 O O . LEU A 1 81 ? -4.654 -5.786 4.563 1.00 97.50 81 LEU A O 1
ATOM 679 N N . ARG A 1 82 ? -3.759 -5.157 2.601 1.00 96.25 82 ARG A N 1
ATOM 680 C CA . ARG A 1 82 ? -3.042 -6.423 2.373 1.00 96.25 82 ARG A CA 1
ATOM 681 C C . ARG A 1 82 ? -1.739 -6.541 3.171 1.00 96.25 82 ARG A C 1
ATOM 683 O O . ARG A 1 82 ? -1.024 -7.528 3.045 1.00 96.25 82 ARG A O 1
ATOM 690 N N . MET A 1 83 ? -1.388 -5.516 3.948 1.00 96.44 83 MET A N 1
ATOM 691 C CA . MET A 1 83 ? -0.206 -5.544 4.803 1.00 96.44 83 MET A CA 1
ATOM 692 C C . MET A 1 83 ? -0.353 -6.638 5.862 1.00 96.44 83 MET A C 1
ATOM 694 O O . MET A 1 83 ? -1.375 -6.702 6.543 1.00 96.44 83 MET A O 1
ATOM 698 N N . MET A 1 84 ? 0.687 -7.454 6.021 1.00 95.94 84 MET A N 1
ATOM 699 C CA . MET A 1 84 ? 0.797 -8.397 7.132 1.00 95.94 84 MET A CA 1
ATOM 700 C C . MET A 1 84 ? 1.162 -7.630 8.401 1.00 95.94 84 MET A C 1
ATOM 702 O O . MET A 1 84 ? 2.079 -6.804 8.388 1.00 95.94 84 MET A O 1
ATOM 706 N N . VAL A 1 85 ? 0.408 -7.851 9.475 1.00 96.56 85 VAL A N 1
ATOM 707 C CA . VAL A 1 85 ? 0.571 -7.137 10.740 1.00 96.56 85 VAL A CA 1
ATOM 708 C C . VAL A 1 85 ? 0.504 -8.088 11.920 1.00 96.56 85 VAL A C 1
ATOM 710 O O . VAL A 1 85 ? -0.286 -9.030 11.937 1.00 96.56 85 VAL A O 1
ATOM 713 N N . ASP A 1 86 ? 1.301 -7.790 12.939 1.00 95.81 86 ASP A N 1
ATOM 714 C CA . ASP A 1 86 ? 1.143 -8.370 14.266 1.00 95.81 86 ASP A CA 1
ATOM 715 C C . ASP A 1 86 ? -0.054 -7.701 14.965 1.00 95.81 86 ASP A C 1
ATOM 717 O O . ASP A 1 86 ? 0.029 -6.565 15.460 1.00 95.81 86 ASP A O 1
ATOM 721 N N . PHE A 1 87 ? -1.209 -8.367 14.883 1.00 97.12 87 PHE A N 1
ATOM 722 C CA . PHE A 1 87 ? -2.464 -7.915 15.470 1.00 97.12 87 PHE A CA 1
ATOM 723 C C . PHE A 1 87 ? -2.766 -8.708 16.752 1.00 97.12 87 PHE A C 1
ATOM 725 O O . PHE A 1 87 ? -2.769 -9.941 16.708 1.00 97.12 87 PHE A O 1
ATOM 732 N N . PRO A 1 88 ? -3.078 -8.043 17.883 1.00 94.75 88 PRO A N 1
ATOM 733 C CA . PRO A 1 88 ? -3.328 -8.728 19.149 1.00 94.75 88 PRO A CA 1
ATOM 734 C C . PRO A 1 88 ? -4.405 -9.815 19.047 1.00 94.75 88 PRO A C 1
ATOM 736 O O . PRO A 1 88 ? -5.477 -9.588 18.489 1.00 94.75 88 PRO A O 1
ATOM 739 N N . GLY A 1 89 ? -4.124 -10.981 19.633 1.00 92.56 89 GLY A N 1
ATOM 740 C CA . GLY A 1 89 ? -5.027 -12.138 19.629 1.00 92.56 89 GLY A CA 1
ATOM 741 C C . GLY A 1 89 ? -4.780 -13.142 18.499 1.00 92.56 89 GLY A C 1
ATOM 742 O O . GLY A 1 89 ? -5.386 -14.209 18.513 1.00 92.56 89 GLY A O 1
ATOM 743 N N . TYR A 1 90 ? -3.873 -12.847 17.565 1.00 92.94 90 TYR A N 1
ATOM 744 C CA . TYR A 1 90 ? -3.420 -13.794 16.545 1.00 92.94 90 TYR A CA 1
ATOM 745 C C . TYR A 1 90 ? -2.067 -14.400 16.941 1.00 92.94 90 TYR A C 1
ATOM 747 O O . TYR A 1 90 ? -1.232 -13.736 17.548 1.00 92.94 90 TYR A O 1
ATOM 755 N N . SER A 1 91 ? -1.849 -15.676 16.610 1.00 92.25 91 SER A N 1
ATOM 756 C CA . SER A 1 91 ? -0.599 -16.398 16.909 1.00 92.25 91 SER A CA 1
ATOM 757 C C . SER A 1 91 ? 0.547 -16.078 15.944 1.00 92.25 91 SER A C 1
ATOM 759 O O . SER A 1 91 ? 1.686 -16.467 16.184 1.00 92.25 91 SER A O 1
ATOM 761 N N . SER A 1 92 ? 0.240 -15.427 14.825 1.00 95.06 92 SER A N 1
ATOM 762 C CA . SER A 1 92 ? 1.174 -15.049 13.768 1.00 95.06 92 SER A CA 1
ATOM 763 C C . SER A 1 92 ? 0.707 -13.758 13.104 1.00 95.06 92 SER A C 1
ATOM 765 O O . SER A 1 92 ? -0.429 -13.327 13.315 1.00 95.06 92 SER A O 1
ATOM 767 N N . GLU A 1 93 ? 1.554 -13.173 12.253 1.00 96.12 93 GLU A N 1
ATOM 768 C CA . GLU A 1 93 ? 1.128 -12.055 11.412 1.00 96.12 93 GLU A CA 1
ATOM 769 C C . GLU A 1 93 ? -0.115 -12.435 10.597 1.00 96.12 93 GLU A C 1
ATOM 771 O O . GLU A 1 93 ? -0.231 -13.549 10.075 1.00 96.12 93 GLU A O 1
ATOM 776 N N .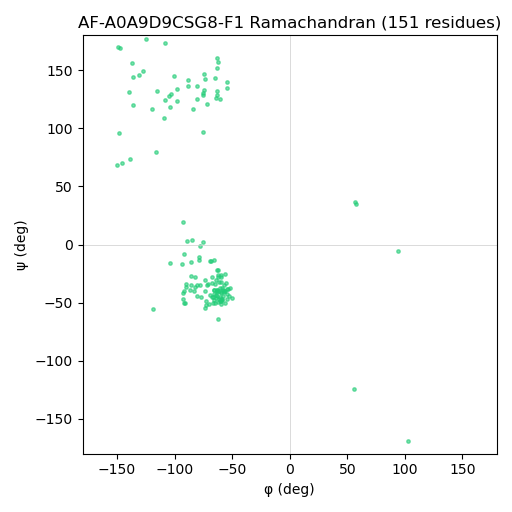 VAL A 1 94 ? -1.038 -11.485 10.481 1.00 97.31 94 VAL A N 1
ATOM 777 C CA . VAL A 1 94 ? -2.294 -11.635 9.749 1.00 97.31 94 VAL A CA 1
ATOM 778 C C . VAL A 1 94 ? -2.444 -10.494 8.750 1.00 97.31 94 VAL A C 1
ATOM 780 O O . VAL A 1 94 ? -1.965 -9.384 8.986 1.00 97.31 94 VAL A O 1
ATOM 783 N N . GLU A 1 95 ? -3.108 -10.744 7.624 1.00 97.75 95 GLU A N 1
ATOM 784 C CA . GLU A 1 95 ? -3.462 -9.678 6.689 1.00 97.75 95 GLU A CA 1
ATOM 785 C C . GLU A 1 95 ? -4.367 -8.662 7.401 1.00 97.75 95 GLU A C 1
ATOM 787 O O . GLU A 1 95 ? -5.413 -9.041 7.924 1.00 97.75 95 GLU A O 1
ATOM 792 N N . ALA A 1 96 ? -4.006 -7.374 7.403 1.00 98.12 96 ALA A N 1
ATOM 793 C CA . ALA A 1 96 ? -4.739 -6.321 8.116 1.00 98.12 96 ALA A CA 1
ATOM 794 C C . ALA A 1 96 ? -6.221 -6.227 7.712 1.00 98.12 96 ALA A C 1
ATOM 796 O O . ALA A 1 96 ? -7.057 -5.796 8.508 1.00 98.12 96 ALA A O 1
ATOM 797 N N . LYS A 1 97 ? -6.559 -6.667 6.496 1.00 98.25 97 LYS A N 1
ATOM 798 C CA . LYS A 1 97 ? -7.929 -6.825 6.009 1.00 98.25 97 LYS A CA 1
ATOM 799 C C . LYS A 1 97 ? -8.792 -7.701 6.920 1.00 98.25 97 LYS A C 1
ATOM 801 O O . LYS A 1 97 ? -9.965 -7.388 7.096 1.00 98.25 97 LYS A O 1
ATOM 806 N N . ILE A 1 98 ? -8.229 -8.764 7.495 1.00 97.62 98 ILE A N 1
ATOM 807 C CA . ILE A 1 98 ? -8.960 -9.715 8.337 1.00 97.62 98 ILE A CA 1
ATOM 808 C C . ILE A 1 98 ? -9.515 -9.007 9.583 1.00 97.62 98 ILE A C 1
ATOM 810 O O . ILE A 1 98 ? -10.735 -8.864 9.656 1.00 97.62 98 ILE A O 1
ATOM 814 N N . PRO A 1 99 ? -8.696 -8.463 10.510 1.00 97.88 99 PRO A N 1
ATOM 815 C CA . PRO A 1 99 ? -9.224 -7.758 11.674 1.00 97.88 99 PRO A CA 1
ATOM 816 C C . PRO A 1 99 ? -10.004 -6.491 11.295 1.00 97.88 99 PRO A C 1
ATOM 818 O O . PRO A 1 99 ? -10.968 -6.159 11.978 1.00 97.88 99 PRO A O 1
ATOM 821 N N . TYR A 1 100 ? -9.662 -5.813 10.192 1.00 98.25 100 TYR A N 1
ATOM 822 C CA . TYR A 1 100 ? -10.451 -4.684 9.682 1.00 98.25 100 TYR A CA 1
ATOM 823 C C . TYR A 1 100 ? -11.914 -5.068 9.391 1.00 98.25 100 TYR A C 1
ATOM 825 O O . TYR A 1 100 ? -12.828 -4.289 9.677 1.00 98.25 100 TYR A O 1
ATOM 833 N N . ASP A 1 101 ? -12.145 -6.248 8.810 1.00 96.94 101 ASP A N 1
ATOM 834 C CA . ASP A 1 101 ? -13.483 -6.713 8.448 1.00 96.94 101 ASP A CA 1
ATOM 835 C C . ASP A 1 101 ? -14.196 -7.432 9.604 1.00 96.94 101 ASP A C 1
ATOM 837 O O . ASP A 1 101 ? -15.399 -7.215 9.777 1.00 96.94 101 ASP A O 1
ATOM 841 N N . THR A 1 102 ? -13.485 -8.248 10.393 1.00 96.50 102 THR A N 1
ATOM 842 C CA . THR A 1 102 ? -14.081 -9.099 11.440 1.00 96.50 102 THR A CA 1
ATOM 843 C C . THR A 1 102 ? -14.261 -8.397 12.784 1.00 96.50 102 THR A C 1
ATOM 845 O O . THR A 1 102 ? -15.236 -8.672 13.475 1.00 96.50 102 THR A O 1
ATOM 848 N N . ASP A 1 103 ? -13.348 -7.497 13.164 1.00 96.62 103 ASP A N 1
ATOM 849 C CA . ASP A 1 103 ? -13.415 -6.737 14.419 1.00 96.62 103 ASP A CA 1
ATOM 850 C C . ASP A 1 103 ? -13.000 -5.268 14.194 1.00 96.62 103 ASP A C 1
ATOM 852 O O . ASP A 1 103 ? -11.910 -4.830 14.585 1.00 96.62 103 ASP A O 1
ATOM 856 N N . PRO A 1 104 ? -13.870 -4.466 13.550 1.00 97.25 104 PRO A N 1
ATOM 857 C CA . PRO A 1 104 ? -13.557 -3.084 13.197 1.00 97.25 104 PRO A CA 1
ATOM 858 C C . PRO A 1 104 ? -13.287 -2.199 14.423 1.00 97.25 104 PRO A C 1
ATOM 860 O O . PRO A 1 104 ? -12.547 -1.219 14.321 1.00 97.25 104 PRO A O 1
ATOM 863 N N . ILE A 1 105 ? -13.851 -2.530 15.589 1.00 97.94 105 ILE A N 1
ATOM 864 C CA . ILE A 1 105 ? -13.634 -1.778 16.829 1.00 97.94 105 ILE A CA 1
ATOM 865 C C . ILE A 1 105 ? -12.220 -2.032 17.352 1.00 97.94 105 ILE A C 1
ATOM 867 O O . ILE A 1 105 ? -11.491 -1.068 17.617 1.00 97.94 105 ILE A O 1
ATOM 871 N N . ALA A 1 106 ? -11.815 -3.298 17.507 1.00 97.81 106 ALA A N 1
ATOM 872 C CA . ALA A 1 106 ? -10.460 -3.625 17.942 1.00 97.81 106 ALA A CA 1
ATOM 873 C C . ALA A 1 106 ? -9.433 -3.135 16.921 1.00 97.81 106 ALA A C 1
ATOM 875 O O . ALA A 1 106 ? -8.425 -2.537 17.306 1.00 97.81 106 ALA A O 1
ATOM 876 N N . PHE A 1 107 ? -9.727 -3.285 15.625 1.00 98.31 107 PHE A N 1
ATOM 877 C CA . PHE A 1 107 ? -8.878 -2.761 14.565 1.00 98.31 107 PHE A CA 1
ATOM 878 C C . PHE A 1 107 ? -8.709 -1.247 14.662 1.00 98.31 107 PHE A C 1
ATOM 880 O O . PHE A 1 107 ? -7.582 -0.762 14.632 1.00 98.31 107 PHE A O 1
ATOM 887 N N . TYR A 1 108 ? -9.787 -0.483 14.856 1.00 98.44 108 TYR A N 1
ATOM 888 C CA . TYR A 1 108 ? -9.699 0.964 15.057 1.00 98.44 108 TYR A CA 1
ATOM 889 C C . TYR A 1 108 ? -8.880 1.331 16.300 1.00 98.44 108 TYR A C 1
ATOM 891 O O . TYR A 1 108 ? -8.014 2.206 16.230 1.00 98.44 108 TYR A O 1
ATOM 899 N N . LYS A 1 109 ? -9.104 0.655 17.435 1.00 98.00 109 LYS A N 1
ATOM 900 C CA . LYS A 1 109 ? -8.332 0.885 18.668 1.00 98.00 109 LYS A CA 1
ATOM 901 C C . LYS A 1 109 ? -6.839 0.638 18.424 1.00 98.00 109 LYS A C 1
ATOM 903 O O . LYS A 1 109 ? -6.027 1.498 18.753 1.00 98.00 109 LYS A O 1
ATOM 908 N N . TRP A 1 110 ? -6.480 -0.475 17.792 1.00 98.00 110 TRP A N 1
ATOM 909 C CA . TRP A 1 110 ? -5.095 -0.817 17.469 1.00 98.00 110 TRP A CA 1
ATOM 910 C C . TRP A 1 110 ? -4.473 0.137 16.438 1.00 98.00 110 TRP A C 1
ATOM 912 O O . TRP A 1 110 ? -3.399 0.686 16.679 1.00 98.00 110 TRP A O 1
ATOM 922 N N . TRP A 1 111 ? -5.149 0.373 15.314 1.00 98.06 111 TRP A N 1
ATOM 923 C CA . TRP A 1 111 ? -4.636 1.158 14.190 1.00 98.06 111 TRP A CA 1
ATOM 924 C C . TRP A 1 111 ? -4.531 2.640 14.542 1.00 98.06 111 TRP A C 1
ATOM 926 O O . TRP A 1 111 ? -3.472 3.243 14.390 1.00 98.06 111 TRP A O 1
ATOM 936 N N . ARG A 1 112 ? -5.621 3.218 15.056 1.00 96.88 112 ARG A N 1
ATOM 937 C CA . ARG A 1 112 ? -5.758 4.663 15.250 1.00 96.88 112 ARG A CA 1
ATOM 938 C C . ARG A 1 112 ? -5.305 5.123 16.626 1.00 96.88 112 ARG A C 1
ATOM 940 O O . ARG A 1 112 ? -4.526 6.062 16.742 1.00 96.88 112 ARG A O 1
ATOM 947 N N . LYS A 1 113 ? -5.789 4.481 17.692 1.00 95.44 113 LYS A N 1
ATOM 948 C CA . LYS A 1 113 ? -5.436 4.885 19.067 1.00 95.44 113 LYS A CA 1
ATOM 949 C C . LYS A 1 113 ? -4.071 4.342 19.479 1.00 95.44 113 LYS A C 1
ATOM 951 O O . LYS A 1 113 ? -3.326 5.040 20.157 1.00 95.44 113 LYS A O 1
ATOM 956 N N . GLY A 1 114 ? -3.731 3.142 19.013 1.00 95.56 114 GLY A N 1
ATOM 957 C CA . GLY A 1 114 ? -2.418 2.519 19.182 1.00 95.56 114 GLY A CA 1
ATOM 958 C C . GLY A 1 114 ? -1.319 3.100 18.289 1.00 95.56 114 GLY A C 1
ATOM 959 O O . GLY A 1 114 ? -0.190 2.628 18.360 1.00 95.56 114 GLY A O 1
ATOM 960 N N . LYS A 1 115 ? -1.622 4.124 17.475 1.00 95.62 115 LYS A N 1
ATOM 961 C CA . LYS A 1 115 ? -0.673 4.822 16.590 1.00 95.62 115 LYS A CA 1
ATOM 962 C C . LYS A 1 115 ? 0.038 3.903 15.579 1.00 95.62 115 LYS A C 1
ATOM 964 O O . LYS A 1 115 ? 1.211 4.092 15.247 1.00 95.62 115 LYS A O 1
ATOM 969 N N . ASN A 1 116 ? -0.669 2.885 15.089 1.00 96.81 116 ASN A N 1
ATOM 970 C CA . ASN A 1 116 ? -0.161 1.917 14.115 1.00 96.81 116 ASN A CA 1
ATOM 971 C C . ASN A 1 116 ? -0.475 2.324 12.660 1.00 96.81 116 ASN A C 1
ATOM 973 O O . ASN A 1 116 ? -0.396 1.491 11.756 1.00 96.81 116 ASN A O 1
ATOM 977 N N . GLU A 1 117 ? -0.783 3.598 12.380 1.00 95.50 117 GLU A N 1
ATOM 978 C CA . GLU A 1 117 ? -1.073 4.047 11.009 1.00 95.50 117 GLU A CA 1
ATOM 979 C C . GLU A 1 117 ? 0.120 3.883 10.064 1.00 95.50 117 GLU A C 1
ATOM 981 O O . GLU A 1 117 ? -0.056 3.667 8.867 1.00 95.50 117 GLU A O 1
ATOM 986 N N . HIS A 1 118 ? 1.341 3.929 10.595 1.00 94.31 118 HIS A N 1
ATOM 987 C CA . HIS A 1 118 ? 2.568 3.669 9.845 1.00 94.31 118 HIS A CA 1
ATOM 988 C C . HIS A 1 118 ? 2.722 2.198 9.419 1.00 94.31 118 HIS A C 1
ATOM 990 O O . HIS A 1 118 ? 3.547 1.921 8.557 1.00 94.31 118 HIS A O 1
ATOM 996 N N . LYS A 1 119 ? 1.934 1.263 9.971 1.00 95.56 119 LYS A N 1
ATOM 997 C CA . LYS A 1 119 ? 1.952 -0.161 9.586 1.00 95.56 119 LYS A CA 1
ATOM 998 C C . LYS A 1 119 ? 0.981 -0.475 8.451 1.00 95.56 119 LYS A C 1
ATOM 1000 O O . LYS A 1 119 ? 1.264 -1.316 7.608 1.00 95.56 119 LYS A O 1
ATOM 1005 N N . VAL A 1 120 ? -0.158 0.220 8.406 1.00 97.06 120 VAL A N 1
ATOM 1006 C CA . VAL A 1 120 ? -1.225 -0.021 7.422 1.00 97.06 120 VAL A CA 1
ATOM 1007 C C . VAL A 1 120 ? -1.730 1.305 6.888 1.00 97.06 120 VAL A C 1
ATOM 1009 O O . VAL A 1 120 ? -2.239 2.137 7.640 1.00 97.06 120 VAL A O 1
ATOM 1012 N N . TYR A 1 121 ? -1.615 1.509 5.578 1.00 97.69 121 TYR A N 1
ATOM 1013 C CA . TYR A 1 121 ? -2.237 2.656 4.933 1.00 97.69 121 TYR A CA 1
ATOM 1014 C C . TYR A 1 121 ? -3.722 2.380 4.678 1.00 97.69 121 TYR A C 1
ATOM 1016 O O . TYR A 1 121 ? -4.073 1.407 4.013 1.00 97.69 121 TYR A O 1
ATOM 1024 N N . LEU A 1 122 ? -4.590 3.268 5.161 1.00 97.69 122 LEU A N 1
ATOM 1025 C CA . LEU A 1 122 ? -5.995 3.309 4.766 1.00 97.69 122 LEU A CA 1
ATOM 1026 C C . LEU A 1 122 ? -6.224 4.538 3.891 1.00 97.69 122 LEU A C 1
ATOM 1028 O O . LEU A 1 122 ? -5.954 5.662 4.323 1.00 97.69 122 LEU A O 1
ATOM 1032 N N . SER A 1 123 ? -6.757 4.332 2.686 1.00 95.50 123 SER A N 1
ATOM 1033 C CA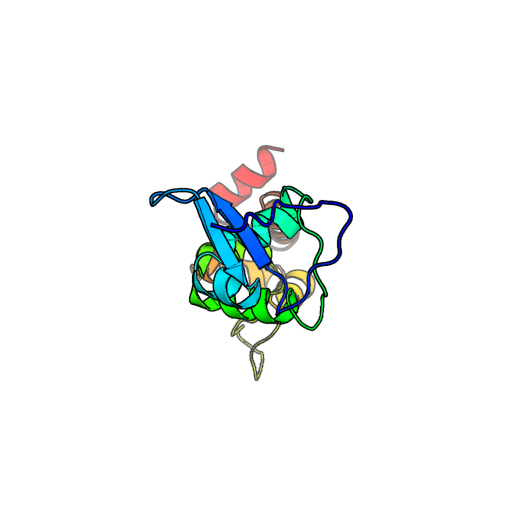 . SER A 1 123 ? -7.259 5.433 1.861 1.00 95.50 123 SER A CA 1
ATOM 1034 C C . SER A 1 123 ? -8.435 6.132 2.561 1.00 95.50 123 SER A C 1
ATOM 1036 O O . SER A 1 123 ? -9.074 5.519 3.423 1.00 95.50 123 SER A O 1
ATOM 1038 N N . PRO A 1 124 ? -8.784 7.378 2.187 1.00 95.56 124 PRO A N 1
ATOM 1039 C CA . PRO A 1 124 ? -9.928 8.078 2.775 1.00 95.56 124 PRO A CA 1
ATOM 1040 C C . PRO A 1 124 ? -11.228 7.260 2.745 1.00 95.56 124 PRO A C 1
ATOM 1042 O O . PRO A 1 124 ? -11.956 7.239 3.731 1.00 95.56 124 PRO A O 1
ATOM 1045 N N . ALA A 1 125 ? -11.470 6.497 1.673 1.00 95.81 125 ALA A N 1
ATOM 1046 C CA . ALA A 1 125 ? -12.632 5.613 1.564 1.00 95.81 125 ALA A CA 1
ATOM 1047 C C . ALA A 1 125 ? -12.620 4.476 2.607 1.00 95.81 125 ALA A C 1
ATOM 1049 O O . ALA A 1 125 ? -13.640 4.197 3.239 1.00 95.81 125 ALA A O 1
ATOM 1050 N N . TYR A 1 126 ? -11.467 3.834 2.834 1.00 97.75 126 TYR A N 1
ATOM 1051 C CA . TYR A 1 126 ? -11.343 2.795 3.863 1.00 97.75 126 TYR A CA 1
ATOM 1052 C C . TYR A 1 126 ? -11.396 3.363 5.284 1.00 97.75 126 TYR A C 1
ATOM 1054 O O . TYR A 1 126 ? -11.947 2.704 6.169 1.00 97.75 126 TYR A O 1
ATOM 1062 N N . GLN A 1 127 ? -10.863 4.571 5.503 1.00 97.88 127 GLN A N 1
ATOM 1063 C CA . GLN A 1 127 ? -11.001 5.285 6.776 1.00 97.88 127 GLN A CA 1
ATOM 1064 C C . GLN A 1 127 ? -12.468 5.591 7.059 1.00 97.88 127 GLN A C 1
ATOM 1066 O O . GLN A 1 127 ? -12.964 5.237 8.121 1.00 97.88 127 GLN A O 1
ATOM 1071 N N . PHE A 1 128 ? -13.182 6.151 6.082 1.00 97.81 128 PHE A N 1
ATOM 1072 C CA . PHE A 1 128 ? -14.605 6.454 6.196 1.00 97.81 128 PHE A CA 1
ATOM 1073 C C . PHE A 1 128 ? -15.423 5.214 6.545 1.00 97.81 128 PHE A C 1
ATOM 1075 O O . PHE A 1 128 ? -16.137 5.213 7.543 1.00 97.81 128 PHE A O 1
ATOM 1082 N N . LYS A 1 129 ? -15.239 4.117 5.800 1.00 97.69 129 LYS A N 1
ATOM 1083 C CA . LYS A 1 129 ? -15.937 2.851 6.058 1.00 97.69 129 LYS A CA 1
ATOM 1084 C C . LYS A 1 129 ? -15.650 2.295 7.458 1.00 97.69 129 LYS A C 1
ATOM 1086 O O . LYS A 1 129 ? -16.566 1.808 8.119 1.00 97.69 129 LYS A O 1
ATOM 1091 N N . LEU A 1 130 ? -14.400 2.369 7.923 1.00 98.25 130 LEU A N 1
ATOM 1092 C CA . LEU A 1 130 ? -14.036 1.941 9.276 1.00 98.25 130 LEU A CA 1
ATOM 1093 C C . LEU A 1 130 ? -14.706 2.827 10.326 1.00 98.25 130 LEU A C 1
ATOM 1095 O O . LEU A 1 130 ? -15.347 2.327 11.246 1.00 98.25 130 LEU A O 1
ATOM 1099 N N . PHE A 1 131 ? -14.576 4.142 10.178 1.00 98.25 131 PHE A N 1
ATOM 1100 C CA . PHE A 1 131 ? -15.068 5.111 11.147 1.00 98.25 131 PHE A CA 1
ATOM 1101 C C . PHE A 1 131 ? -16.591 5.099 11.230 1.00 98.25 131 PHE A C 1
ATOM 1103 O O . PHE A 1 131 ? -17.119 5.138 12.333 1.00 98.25 131 PHE A O 1
ATOM 1110 N N . GLN A 1 132 ? -17.298 4.950 10.109 1.00 97.56 132 GLN A N 1
ATOM 1111 C CA . GLN A 1 132 ? -18.748 4.762 10.101 1.00 97.56 132 GLN A CA 1
ATOM 1112 C C . GLN A 1 132 ? -19.174 3.522 10.893 1.00 97.56 132 GLN A C 1
ATOM 1114 O O . GLN A 1 132 ? -20.078 3.614 11.723 1.00 97.56 132 GLN A O 1
ATOM 1119 N N . LYS A 1 133 ? -18.511 2.373 10.684 1.00 97.38 133 LYS A N 1
ATOM 1120 C CA . LYS A 1 133 ? -18.808 1.144 11.439 1.00 97.38 133 LYS A CA 1
ATOM 1121 C C . LYS A 1 133 ? -18.586 1.340 12.939 1.00 97.38 133 LYS A C 1
ATOM 1123 O O . LYS A 1 133 ? -19.460 1.015 13.736 1.00 97.38 133 LYS A O 1
ATOM 1128 N N . VAL A 1 134 ? -17.443 1.903 13.330 1.00 97.88 134 VAL A N 1
ATOM 1129 C CA . VAL A 1 134 ? -17.121 2.128 14.749 1.00 97.88 134 VAL A CA 1
ATOM 1130 C C . VAL A 1 134 ? -18.072 3.144 15.377 1.00 97.88 134 VAL A C 1
ATOM 1132 O O . VAL A 1 134 ? -18.514 2.932 16.502 1.00 97.88 134 VAL A O 1
ATOM 1135 N N . LEU A 1 135 ? -18.445 4.201 14.651 1.00 97.25 135 LEU A N 1
ATOM 1136 C CA . LEU A 1 135 ? -19.399 5.204 15.120 1.00 97.25 135 LEU A CA 1
ATOM 1137 C C . LEU A 1 135 ? -20.775 4.591 15.396 1.00 97.25 135 LEU A C 1
ATOM 1139 O O . LEU A 1 135 ? -21.410 4.948 16.384 1.00 97.25 135 LEU A O 1
ATOM 1143 N N . ALA A 1 136 ? -21.221 3.668 14.542 1.00 96.69 136 ALA A N 1
ATOM 1144 C CA . ALA A 1 136 ? -22.498 2.980 14.700 1.00 96.69 136 ALA A CA 1
ATOM 1145 C C . ALA A 1 136 ? -22.492 1.967 15.857 1.00 96.69 136 ALA A C 1
ATOM 1147 O O . ALA A 1 136 ? -23.508 1.800 16.526 1.00 96.69 136 ALA A O 1
ATOM 1148 N N . MET A 1 137 ? -21.363 1.290 16.097 1.00 96.62 137 MET A N 1
ATOM 1149 C CA . MET A 1 137 ? -21.276 0.209 17.085 1.00 96.62 137 MET A CA 1
ATOM 1150 C C . MET A 1 137 ? -20.835 0.689 18.476 1.00 96.62 137 MET A C 1
ATOM 1152 O O . MET A 1 137 ? -21.435 0.318 19.480 1.00 96.62 137 MET A O 1
ATOM 1156 N N . GLU A 1 138 ? -19.780 1.503 18.557 1.00 96.38 138 GLU A N 1
ATOM 1157 C CA . GLU A 1 138 ? -19.195 1.963 19.821 1.00 96.38 138 GLU A CA 1
ATOM 1158 C C . GLU A 1 138 ? -18.651 3.406 19.690 1.00 96.38 138 GLU A C 1
ATOM 1160 O O . GLU A 1 138 ? -17.442 3.647 19.746 1.00 96.38 138 GLU A O 1
ATOM 1165 N N . PRO A 1 139 ? -19.521 4.425 19.560 1.00 94.50 139 PRO A N 1
ATOM 1166 C CA . PRO A 1 139 ? -19.102 5.807 19.287 1.00 94.50 139 PRO A CA 1
ATOM 1167 C C . PRO A 1 139 ? -18.175 6.389 20.364 1.00 94.50 139 PRO A C 1
ATOM 1169 O O . PRO A 1 139 ? -17.335 7.241 20.079 1.00 94.50 139 PRO A O 1
ATOM 1172 N N . LYS A 1 140 ? -18.289 5.907 21.608 1.00 95.75 140 LYS A N 1
ATOM 1173 C CA . LYS A 1 140 ? -17.508 6.383 22.760 1.00 95.75 140 LYS A CA 1
ATOM 1174 C C . LYS A 1 140 ? -16.004 6.138 22.621 1.00 95.75 140 LYS A C 1
ATOM 1176 O O . LYS A 1 140 ? -15.224 6.802 23.298 1.00 95.75 140 LYS A O 1
ATOM 1181 N N . VAL A 1 141 ? -15.577 5.192 21.778 1.00 95.25 141 VAL A N 1
ATOM 1182 C CA . VAL A 1 141 ? -14.145 4.895 21.622 1.00 95.25 141 VAL A CA 1
ATOM 1183 C C . VAL A 1 141 ? -13.456 5.792 20.603 1.00 95.25 141 VAL A C 1
ATOM 1185 O O . VAL A 1 141 ? -12.221 5.836 20.602 1.00 95.25 141 VAL A O 1
ATOM 1188 N N . MET A 1 142 ? -14.226 6.496 19.770 1.00 96.69 142 MET A N 1
ATOM 1189 C CA . MET A 1 142 ? -13.711 7.312 18.679 1.00 96.69 142 MET A CA 1
ATOM 1190 C C . MET A 1 142 ? -13.080 8.616 19.158 1.00 96.69 142 MET A C 1
ATOM 1192 O O . MET A 1 142 ? -13.515 9.247 20.119 1.00 96.69 142 MET A O 1
ATOM 1196 N N . LEU A 1 143 ? -12.053 9.051 18.434 1.00 97.00 143 LEU A N 1
ATOM 1197 C CA . LEU A 1 143 ? -11.487 10.384 18.582 1.00 97.00 143 LEU A CA 1
ATOM 1198 C C . LEU A 1 143 ? -12.430 11.418 17.959 1.00 97.00 143 LEU A C 1
ATOM 1200 O O . LEU A 1 143 ? -12.973 11.186 16.880 1.00 97.00 143 LEU A O 1
ATOM 1204 N N . LYS A 1 144 ? -12.547 12.599 18.581 1.00 96.19 144 LYS A N 1
ATOM 1205 C CA . LYS A 1 144 ? -13.404 13.696 18.094 1.00 96.19 144 LYS A CA 1
ATOM 1206 C C . LYS A 1 144 ? -13.167 14.018 16.609 1.00 96.19 144 LYS A C 1
ATOM 1208 O O . LYS A 1 144 ? -14.120 14.058 15.842 1.00 96.19 144 LYS A O 1
ATOM 1213 N N . LYS A 1 145 ? -11.899 14.119 16.195 1.00 96.25 145 LYS A N 1
ATOM 1214 C CA . LYS A 1 145 ? -11.499 14.363 14.797 1.00 96.25 145 LYS A CA 1
ATOM 1215 C C . LYS A 1 145 ? -11.975 13.290 13.807 1.00 96.25 145 LYS A C 1
ATOM 1217 O O . LYS A 1 145 ? -12.245 13.597 12.655 1.00 96.25 145 LYS A O 1
ATOM 1222 N N . ASP A 1 146 ? -12.070 12.032 14.239 1.00 96.62 146 ASP A N 1
ATOM 1223 C CA . ASP A 1 146 ? -12.491 10.931 13.365 1.00 96.62 146 ASP A CA 1
ATOM 1224 C C . ASP A 1 146 ? -14.028 10.890 13.261 1.00 96.62 146 ASP A C 1
ATOM 1226 O O . ASP A 1 146 ? -14.566 10.503 12.228 1.00 96.62 146 ASP A O 1
ATOM 1230 N N . VAL A 1 147 ? -14.745 11.353 14.297 1.00 96.50 147 VAL A N 1
ATOM 1231 C CA . VAL A 1 147 ? -16.196 11.609 14.228 1.00 96.50 147 VAL A CA 1
ATOM 1232 C C . VAL A 1 147 ? -16.491 12.776 13.286 1.00 96.50 147 VAL A C 1
ATOM 1234 O O . VAL A 1 147 ? -17.391 12.686 12.455 1.00 96.50 147 VAL A O 1
ATOM 1237 N N . GLU A 1 148 ? -15.729 13.865 13.396 1.00 96.44 148 GLU A N 1
ATOM 1238 C CA . GLU A 1 148 ? -15.830 15.023 12.499 1.00 96.44 148 GLU A CA 1
ATOM 1239 C C . GLU A 1 148 ? -15.550 14.630 11.043 1.00 96.44 148 GLU A C 1
ATOM 1241 O O . GLU A 1 148 ? -16.309 15.022 10.163 1.00 96.44 148 GLU A O 1
ATOM 1246 N N . PHE A 1 149 ? -14.549 13.777 10.800 1.00 95.38 149 PHE A N 1
ATOM 1247 C CA . PHE A 1 149 ? -14.262 13.228 9.472 1.00 95.38 149 PHE A CA 1
ATOM 1248 C C . PHE A 1 149 ? -15.453 12.479 8.862 1.00 95.38 149 PHE A C 1
ATOM 1250 O O . PHE A 1 149 ? -15.709 12.602 7.673 1.00 95.38 149 PHE A O 1
ATOM 1257 N N . VAL A 1 150 ? -16.203 11.697 9.645 1.00 94.81 150 VAL A N 1
ATOM 1258 C CA . VAL A 1 150 ? -17.396 11.007 9.117 1.00 94.81 150 VAL A CA 1
ATOM 1259 C C . VAL A 1 150 ? -18.499 12.002 8.757 1.00 94.81 150 VAL A C 1
ATOM 1261 O O . VAL A 1 150 ? -19.233 11.770 7.807 1.00 94.81 150 VAL A O 1
ATOM 1264 N N . ARG A 1 151 ? -18.614 13.109 9.496 1.00 92.81 151 ARG A N 1
ATOM 1265 C CA . ARG A 1 151 ? -19.643 14.139 9.283 1.00 92.81 151 ARG A CA 1
ATOM 1266 C C . ARG A 1 151 ? -19.338 15.098 8.133 1.00 92.81 151 ARG A C 1
ATOM 1268 O O . ARG A 1 151 ? -20.204 15.892 7.787 1.00 92.81 151 ARG A O 1
ATOM 1275 N N . SER A 1 152 ? -18.122 15.080 7.587 1.00 90.75 152 SER A N 1
ATOM 1276 C CA . SER A 1 152 ? -17.732 15.943 6.466 1.00 90.75 152 SER A CA 1
ATOM 1277 C C . SER A 1 152 ? -18.092 15.376 5.087 1.00 90.75 152 SER A C 1
ATOM 1279 O O . SER A 1 152 ? -17.700 15.967 4.083 1.00 90.75 152 SER A O 1
ATOM 1281 N N . PHE A 1 153 ? -18.781 14.234 5.038 1.00 81.50 153 PHE A N 1
ATOM 1282 C CA . PHE A 1 153 ? -19.326 13.600 3.836 1.00 81.50 153 PHE A CA 1
ATOM 1283 C C . PHE A 1 153 ? -20.846 13.522 3.960 1.00 81.50 153 PHE A C 1
ATOM 1285 O O . PHE A 1 153 ? -21.510 13.638 2.909 1.00 81.50 153 PHE A O 1
#

Sequence (153 aa):
MEIYPLDSEKIYFSSDMLTLDTEEGSISCKITEWLQRDPVRIHRMIVKEKVLQVDPMEVFNPLVSKLRRADYDYYRRITGLRMMVDFPGYSSEVEAKIPYDTDPIAFYKWWRKGKNEHKVYLSPAYQFKLFQKVLAMEPKVMLKKDVEFVRSF

Radius of gyration: 20.15 Å; Cα contacts (8 Å, |Δi|>4): 190; chains: 1; bounding box: 47×32×51 Å

Foldseek 3Di:
DDADDQDLVDAAAQQDWYWDQDPVGIDIDGLVVCLVVPLPVVVCCVPPVSRHHYDCPGHVVVSLVSCCVPPVQSSQQVCAQQFFDDQPPDPGTDRNVVCCPPPLQSSCCCPPVVVVCSRGPDDLVSLLVSLVVCCVPPVPSDDPVSVVSNVVD

Secondary structure (DSSP, 8-state):
-------TTSEE-TT-EEEEEETTEEEEEEHHHHHHH-HHHHHHHHHTS---EE-IIIIIHHHHHHHHHH-HHHHHHHHGGG-EE--TT-SS-EETHHHHHH-HHHHHIIIIITT-TTTS---HHHHHHHHHHHHHH-GGGS-HHHHHHHHT-

Mean predicted aligned error: 4.25 Å

Solvent-accessible surface area (backbone atoms only — not comparable to full-atom values): 8754 Å² total; per-residue (Å²): 131,86,82,32,71,84,53,63,86,45,72,40,46,45,80,40,64,40,39,49,80,50,98,93,41,78,43,68,43,32,43,57,53,41,44,71,76,44,35,66,58,56,49,38,34,38,72,75,68,62,51,46,42,58,36,57,77,69,37,48,53,55,36,58,66,38,27,54,75,76,39,48,69,60,36,34,57,78,47,15,47,68,31,72,36,87,49,95,93,53,98,54,71,40,47,42,46,52,47,50,71,76,37,43,57,63,34,44,47,47,35,64,75,60,65,36,52,91,69,41,37,67,54,72,68,56,45,44,57,47,45,50,53,29,51,74,74,50,50,87,79,57,54,70,70,56,55,50,57,57,71,76,112

pLDDT: mean 95.27, std 3.56, range [65.81, 98.44]